Protein AF-A0ABD5YJ39-F1 (afdb_monomer_lite)

Sequence (60 aa):
MPRKHGETGDFIETVTLDAVVGVFDTMAGPAITSSDVADSLGCTPETAREKLTELHRGSD

Foldseek 3Di:
DDPPPDPDPPPLVPDDLVLLVVLVVVDPDPDDALVNSCVSSVHDSVSSVVSVVVVVVVPD

Radius of gyration: 12.19 Å; chains: 1; bounding box: 25×30×34 Å

Organism: NCBI:txid2934937

pLDDT: mean 75.27, std 15.51, range [42.53, 88.62]

Structure (mmCIF, N/CA/C/O backbone):
data_AF-A0ABD5YJ39-F1
#
_entry.id   AF-A0ABD5YJ39-F1
#
loop_
_atom_site.group_PDB
_atom_site.id
_atom_site.type_symbol
_atom_site.label_atom_id
_atom_site.label_alt_id
_atom_site.label_comp_id
_atom_site.label_asym_id
_atom_site.label_entity_id
_atom_site.label_seq_id
_atom_site.pdbx_PDB_ins_code
_atom_site.Cartn_x
_atom_site.Cartn_y
_atom_site.Cartn_z
_atom_site.occupancy
_atom_site.B_iso_or_equiv
_atom_site.auth_seq_id
_atom_site.auth_comp_id
_atom_site.auth_asym_id
_atom_site.auth_atom_id
_atom_site.pdbx_PDB_model_num
ATOM 1 N N . MET A 1 1 ? 19.514 11.623 -17.634 1.00 45.62 1 MET A N 1
ATOM 2 C CA . MET A 1 1 ? 18.218 11.784 -16.939 1.00 45.62 1 MET A CA 1
ATOM 3 C C . MET A 1 1 ? 18.453 11.522 -15.459 1.00 45.62 1 MET A C 1
ATOM 5 O O . MET A 1 1 ? 18.898 10.418 -15.160 1.00 45.62 1 MET A O 1
ATOM 9 N N . PRO A 1 2 ? 18.286 12.491 -14.543 1.00 48.34 2 PRO A N 1
ATOM 10 C CA . PRO A 1 2 ? 18.596 12.247 -13.144 1.00 48.34 2 PRO A CA 1
ATOM 11 C C . PRO A 1 2 ? 17.403 11.573 -12.465 1.00 48.34 2 PRO A C 1
ATOM 13 O O . PRO A 1 2 ? 16.325 12.147 -12.332 1.00 48.34 2 PRO A O 1
ATOM 16 N N . ARG A 1 3 ? 17.619 10.330 -12.045 1.00 57.97 3 ARG A N 1
ATOM 17 C CA . ARG A 1 3 ? 16.784 9.641 -11.064 1.00 57.97 3 ARG A CA 1
ATOM 18 C C . ARG A 1 3 ? 17.040 10.376 -9.752 1.00 57.97 3 ARG A C 1
ATOM 20 O O . ARG A 1 3 ? 18.123 10.230 -9.194 1.00 57.97 3 ARG A O 1
ATOM 27 N N . LYS A 1 4 ? 16.125 11.249 -9.324 1.00 42.53 4 LYS A N 1
ATOM 28 C CA . LYS A 1 4 ? 16.209 11.874 -8.000 1.00 42.53 4 LYS A CA 1
ATOM 29 C C . LYS A 1 4 ? 15.974 10.783 -6.962 1.00 42.53 4 LYS A C 1
ATOM 31 O O . LYS A 1 4 ? 14.841 10.499 -6.601 1.00 42.53 4 LYS A O 1
ATOM 36 N N . HIS A 1 5 ? 17.053 10.141 -6.540 1.00 49.34 5 HIS A N 1
ATOM 37 C CA . HIS A 1 5 ? 17.073 9.415 -5.288 1.00 49.34 5 HIS A CA 1
ATOM 38 C C . HIS A 1 5 ? 17.269 10.468 -4.200 1.00 49.34 5 HIS A C 1
ATOM 40 O O . HIS A 1 5 ? 18.309 11.121 -4.154 1.00 49.34 5 HIS A O 1
ATOM 46 N N . GLY A 1 6 ? 16.218 10.725 -3.425 1.00 42.72 6 GLY A N 1
ATOM 47 C CA . GLY A 1 6 ? 16.295 11.631 -2.293 1.00 42.72 6 GLY A CA 1
ATOM 48 C C . GLY A 1 6 ? 17.102 10.995 -1.178 1.00 42.72 6 GLY A C 1
ATOM 49 O O . GLY A 1 6 ? 16.683 10.029 -0.557 1.00 42.72 6 GLY A O 1
ATOM 50 N N . GLU 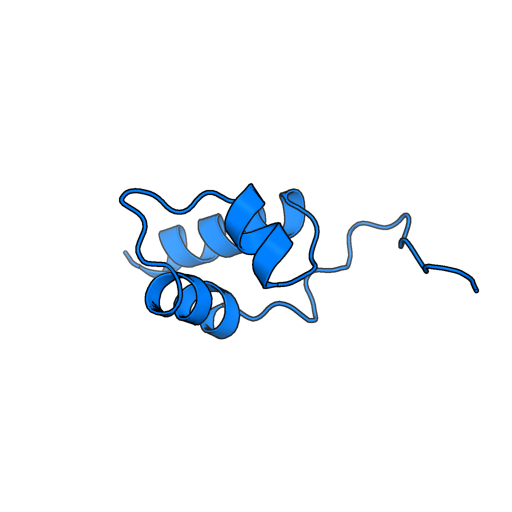A 1 7 ? 18.253 11.586 -0.927 1.00 45.78 7 GLU A N 1
ATOM 51 C CA . GLU A 1 7 ? 19.172 11.381 0.188 1.00 45.78 7 GLU A CA 1
ATOM 52 C C . GLU A 1 7 ? 18.628 11.875 1.550 1.00 45.78 7 GLU A C 1
ATOM 54 O O . GLU A 1 7 ? 19.381 12.280 2.430 1.00 45.78 7 GLU A O 1
ATOM 59 N N . THR A 1 8 ? 17.311 11.892 1.761 1.00 44.28 8 THR A N 1
ATOM 60 C CA . THR A 1 8 ? 16.684 12.366 3.006 1.00 44.28 8 THR A CA 1
ATOM 61 C C . THR A 1 8 ? 15.385 11.599 3.230 1.00 44.28 8 THR A C 1
ATOM 63 O O . THR A 1 8 ? 14.596 11.462 2.299 1.00 44.28 8 THR A O 1
ATOM 66 N N . GLY A 1 9 ? 15.203 11.068 4.442 1.00 48.62 9 GLY A N 1
ATOM 67 C CA . GLY A 1 9 ? 14.156 10.129 4.872 1.00 48.62 9 GLY A CA 1
ATOM 68 C C . GLY A 1 9 ? 12.709 10.639 4.858 1.00 48.62 9 GLY A C 1
ATOM 69 O O . GLY A 1 9 ? 11.964 10.361 5.787 1.00 48.62 9 GLY A O 1
ATOM 70 N N . ASP A 1 10 ? 12.299 11.318 3.792 1.00 44.97 1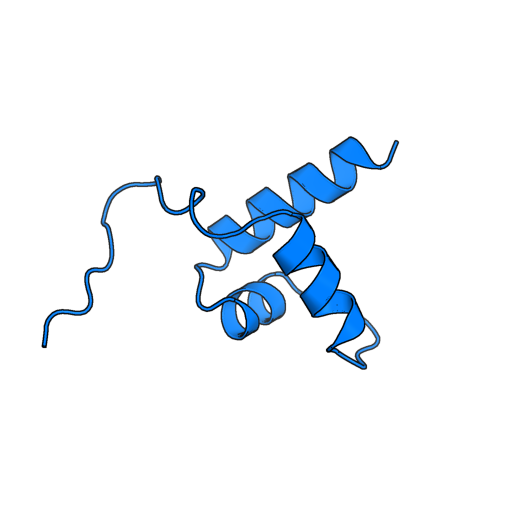0 ASP A N 1
ATOM 71 C CA . ASP A 1 10 ? 10.956 11.848 3.566 1.00 44.97 10 ASP A CA 1
ATOM 72 C C . ASP A 1 10 ? 10.473 11.429 2.166 1.00 44.97 10 ASP A C 1
ATOM 74 O O . ASP A 1 10 ? 10.338 12.224 1.242 1.00 44.97 10 ASP A O 1
ATOM 78 N N . PHE A 1 11 ? 10.257 10.127 1.973 1.00 52.78 11 PHE A N 1
ATOM 79 C CA . PHE A 1 11 ? 9.532 9.589 0.807 1.00 52.78 11 PHE A CA 1
ATOM 80 C C . PHE A 1 11 ? 8.285 8.800 1.238 1.00 52.78 11 PHE A C 1
ATOM 82 O O . PHE A 1 11 ? 7.838 7.865 0.580 1.00 52.78 11 PHE A O 1
ATOM 89 N N . ILE A 1 12 ? 7.702 9.193 2.372 1.00 53.97 12 ILE A N 1
ATOM 90 C CA . ILE A 1 12 ? 6.477 8.606 2.931 1.00 53.97 12 ILE A CA 1
ATOM 91 C C . ILE A 1 12 ? 5.214 9.244 2.320 1.00 53.97 12 ILE A C 1
ATOM 93 O O . ILE A 1 12 ? 4.137 8.648 2.402 1.00 53.97 12 ILE A O 1
ATOM 97 N N . GLU A 1 13 ? 5.327 10.417 1.684 1.00 57.03 13 GLU A N 1
ATOM 98 C CA . GLU A 1 13 ? 4.170 11.242 1.301 1.00 57.03 13 GLU A CA 1
ATOM 99 C C . GLU A 1 13 ? 3.355 10.680 0.120 1.00 57.03 13 GLU A C 1
ATOM 101 O O . GLU A 1 13 ? 2.157 10.933 0.035 1.00 57.03 13 GLU A O 1
ATOM 106 N N . THR A 1 14 ? 3.941 9.864 -0.764 1.00 68.50 14 THR A N 1
ATOM 107 C CA . THR A 1 14 ? 3.211 9.355 -1.948 1.00 68.50 14 THR A CA 1
ATOM 108 C C . THR A 1 14 ? 2.569 7.982 -1.736 1.00 68.50 14 THR A C 1
ATOM 110 O O . THR A 1 14 ? 1.578 7.664 -2.388 1.00 68.50 14 THR A O 1
ATOM 113 N N . VAL A 1 15 ? 3.087 7.164 -0.815 1.00 78.62 15 VAL A N 1
ATOM 114 C CA . VAL A 1 15 ? 2.532 5.825 -0.562 1.00 78.62 15 VAL A CA 1
ATOM 115 C C . VAL A 1 15 ? 1.449 5.909 0.509 1.00 78.62 15 VAL A C 1
ATOM 117 O O . VAL A 1 15 ? 1.730 6.108 1.693 1.00 78.62 15 VAL A O 1
ATOM 120 N N . THR A 1 16 ? 0.193 5.755 0.105 1.00 83.00 16 THR A N 1
ATOM 121 C CA . THR A 1 16 ? -0.944 5.694 1.029 1.00 83.00 16 THR A CA 1
ATOM 122 C C . THR A 1 16 ? -1.116 4.283 1.593 1.00 83.00 16 THR A C 1
ATOM 124 O O . THR A 1 16 ? -0.683 3.303 0.992 1.00 83.00 16 THR A O 1
ATOM 127 N N . LEU A 1 17 ? -1.765 4.168 2.757 1.00 83.75 17 LEU A N 1
ATOM 128 C CA . LEU A 1 17 ? -2.144 2.867 3.329 1.00 83.75 17 LEU A CA 1
ATOM 129 C C . LEU A 1 17 ? -3.054 2.077 2.379 1.00 83.75 17 LEU A C 1
ATOM 131 O O . LEU A 1 17 ? -2.862 0.880 2.211 1.00 83.75 17 LEU A O 1
ATOM 135 N N . ASP A 1 18 ? -3.985 2.762 1.716 1.00 84.19 18 ASP A N 1
ATOM 136 C CA . ASP A 1 18 ? -4.885 2.177 0.717 1.00 84.19 18 ASP A CA 1
ATOM 137 C C . ASP A 1 18 ? -4.123 1.546 -0.458 1.00 84.19 18 ASP A C 1
ATOM 139 O O . ASP A 1 18 ? -4.402 0.412 -0.835 1.00 84.19 18 ASP A O 1
ATOM 143 N N . ALA A 1 19 ? -3.079 2.214 -0.961 1.00 84.56 19 ALA A N 1
ATOM 144 C CA . ALA A 1 19 ? -2.230 1.647 -2.004 1.00 84.56 19 ALA A CA 1
ATOM 145 C C . ALA A 1 19 ? -1.531 0.361 -1.535 1.00 84.56 19 ALA A C 1
ATOM 147 O O . ALA A 1 19 ? -1.443 -0.599 -2.295 1.00 84.56 19 ALA A O 1
ATOM 148 N N . VAL A 1 20 ? -1.080 0.311 -0.274 1.00 85.69 20 VAL A N 1
ATOM 149 C CA . VAL A 1 20 ? -0.484 -0.899 0.315 1.00 85.69 20 VAL A CA 1
ATOM 150 C C . VAL A 1 20 ? -1.525 -2.014 0.450 1.00 85.69 20 VAL A C 1
ATOM 152 O O . VAL A 1 20 ? -1.211 -3.151 0.118 1.00 85.69 20 VAL A O 1
ATOM 155 N N . VAL A 1 21 ? -2.762 -1.706 0.861 1.00 87.19 21 VAL A N 1
ATOM 156 C CA . VAL A 1 21 ? -3.880 -2.672 0.886 1.00 87.19 2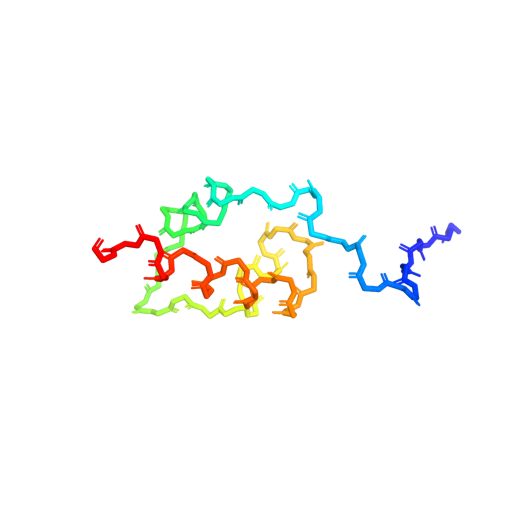1 VAL A CA 1
ATOM 157 C C . VAL A 1 21 ? -4.165 -3.223 -0.513 1.00 87.19 21 VAL A C 1
ATOM 159 O O . VAL A 1 21 ? -4.293 -4.434 -0.678 1.00 87.19 21 VAL A O 1
ATOM 162 N N . GLY A 1 22 ? -4.206 -2.357 -1.527 1.00 86.50 22 GLY A N 1
ATOM 163 C CA . GLY A 1 22 ? -4.440 -2.745 -2.919 1.00 86.50 22 GLY A CA 1
ATOM 164 C C . GLY A 1 22 ? -3.398 -3.728 -3.456 1.00 86.50 22 GLY A C 1
ATOM 165 O O . GLY A 1 22 ? -3.747 -4.639 -4.203 1.00 86.50 22 GLY A O 1
ATOM 166 N N . VAL A 1 23 ? -2.139 -3.626 -3.014 1.00 86.75 23 VAL A N 1
ATOM 167 C CA . VAL A 1 23 ? -1.101 -4.607 -3.367 1.00 86.75 23 VAL A CA 1
ATOM 168 C C . VAL A 1 23 ? -1.493 -6.018 -2.914 1.00 86.75 23 VAL A C 1
ATOM 170 O O . VAL A 1 23 ? -1.312 -6.966 -3.680 1.00 86.75 23 VAL A O 1
ATOM 173 N N . PHE A 1 24 ? -2.099 -6.168 -1.728 1.00 85.31 24 PHE A N 1
ATOM 174 C CA . PHE A 1 24 ? -2.556 -7.476 -1.244 1.00 85.31 24 PHE A CA 1
ATOM 175 C C . PHE A 1 24 ? -3.675 -8.088 -2.087 1.00 85.31 24 PHE A C 1
ATOM 177 O O . PHE A 1 24 ? -3.738 -9.309 -2.193 1.00 85.31 24 PHE A O 1
ATOM 184 N N . ASP A 1 25 ? -4.525 -7.266 -2.699 1.00 85.19 25 ASP A N 1
ATOM 185 C CA . ASP A 1 25 ? -5.587 -7.736 -3.596 1.00 85.19 25 ASP A CA 1
ATOM 186 C C . ASP A 1 25 ? -5.029 -8.159 -4.965 1.00 85.19 25 ASP A C 1
ATOM 188 O O . ASP A 1 25 ? -5.451 -9.155 -5.551 1.00 85.19 25 ASP A O 1
ATOM 192 N N . THR A 1 26 ? -4.015 -7.442 -5.458 1.00 84.06 26 THR A N 1
ATOM 193 C CA . THR A 1 26 ? -3.417 -7.714 -6.775 1.00 84.06 26 THR A CA 1
ATOM 194 C C . THR A 1 26 ? -2.492 -8.930 -6.803 1.00 84.06 26 THR A C 1
ATOM 196 O O . THR A 1 26 ? -2.287 -9.523 -7.866 1.00 84.06 26 THR A O 1
ATOM 199 N N . MET A 1 27 ? -1.921 -9.315 -5.661 1.00 82.94 27 MET A N 1
ATOM 200 C CA . MET A 1 27 ? -0.945 -10.395 -5.588 1.00 82.94 27 MET A CA 1
ATOM 201 C C . MET A 1 27 ? -1.529 -11.705 -5.073 1.00 82.94 27 MET A C 1
ATOM 203 O O . MET A 1 27 ? -1.824 -11.877 -3.894 1.00 82.94 27 MET A O 1
ATOM 207 N N . ALA A 1 28 ? -1.565 -12.700 -5.956 1.00 70.38 28 ALA A N 1
ATOM 208 C CA . ALA A 1 28 ? -1.878 -14.079 -5.605 1.00 70.38 28 ALA A CA 1
ATOM 209 C C . ALA A 1 28 ? -0.623 -14.801 -5.076 1.00 70.38 28 ALA A C 1
ATOM 211 O O . ALA A 1 28 ? -0.004 -15.601 -5.780 1.00 70.38 28 ALA A O 1
ATOM 212 N N . GLY A 1 29 ? -0.227 -14.500 -3.838 1.00 73.69 29 GLY A N 1
ATOM 213 C CA . GLY A 1 29 ? 0.919 -15.120 -3.171 1.00 73.69 29 GLY A CA 1
ATOM 214 C C . GLY A 1 29 ? 0.590 -15.569 -1.745 1.00 73.69 29 GLY A C 1
ATOM 215 O O . GLY A 1 29 ? -0.186 -14.907 -1.062 1.00 73.69 29 GLY A O 1
ATOM 216 N N . PRO A 1 30 ? 1.178 -16.676 -1.251 1.00 76.38 30 PRO A N 1
ATOM 217 C CA . PRO A 1 30 ? 0.931 -17.149 0.113 1.00 76.38 30 PRO A CA 1
ATOM 218 C C . PRO A 1 30 ? 1.470 -16.193 1.189 1.00 76.38 30 PRO A C 1
ATOM 220 O O . PRO A 1 30 ? 1.031 -16.254 2.334 1.00 76.38 30 PRO A O 1
ATOM 223 N N . ALA A 1 31 ? 2.426 -15.329 0.841 1.00 80.81 31 ALA A N 1
ATOM 224 C CA . ALA A 1 31 ? 2.937 -14.285 1.713 1.00 80.81 31 ALA A CA 1
ATOM 225 C C . ALA A 1 31 ? 3.454 -13.116 0.872 1.00 80.81 31 ALA A C 1
ATOM 227 O O . ALA A 1 31 ? 4.262 -13.312 -0.036 1.00 80.81 31 ALA A O 1
ATOM 228 N N . ILE A 1 32 ? 3.012 -11.908 1.210 1.00 84.12 32 ILE A N 1
ATOM 229 C CA . ILE A 1 32 ? 3.483 -10.666 0.599 1.00 84.12 32 ILE A CA 1
ATOM 230 C C . ILE A 1 32 ? 4.560 -10.068 1.502 1.00 84.12 32 ILE A C 1
ATOM 232 O O . ILE A 1 32 ? 4.378 -9.947 2.714 1.00 84.12 32 ILE A O 1
ATOM 236 N N . THR A 1 33 ? 5.710 -9.734 0.914 1.00 87.38 33 THR A N 1
ATOM 237 C CA . THR A 1 33 ? 6.863 -9.178 1.639 1.00 87.38 33 THR A CA 1
ATOM 238 C C . THR A 1 33 ? 6.981 -7.675 1.410 1.00 87.38 33 THR A C 1
ATOM 240 O O . THR A 1 33 ? 6.490 -7.150 0.414 1.00 87.38 33 THR A O 1
ATOM 243 N N . SER A 1 34 ? 7.693 -6.970 2.292 1.00 84.81 34 SER A N 1
ATOM 244 C CA . SER A 1 34 ? 7.984 -5.540 2.116 1.00 84.81 34 SER A CA 1
ATOM 245 C C . SER A 1 34 ? 8.721 -5.238 0.810 1.00 84.81 34 SER A C 1
ATOM 247 O O . SER A 1 34 ? 8.539 -4.165 0.249 1.00 84.81 34 SER A O 1
ATOM 249 N N . SER A 1 35 ? 9.542 -6.171 0.321 1.00 86.75 35 SER A N 1
ATOM 250 C CA . SER A 1 35 ? 10.226 -6.029 -0.967 1.00 86.75 35 SER A CA 1
ATOM 251 C C . SER A 1 35 ? 9.250 -6.079 -2.136 1.00 86.75 35 SER A C 1
ATOM 253 O O . SER A 1 35 ? 9.424 -5.346 -3.099 1.00 86.75 35 SER A O 1
ATOM 255 N N . ASP A 1 36 ? 8.220 -6.913 -2.028 1.00 87.56 36 ASP A N 1
ATOM 256 C CA . ASP A 1 36 ? 7.200 -7.042 -3.062 1.00 87.56 36 ASP A CA 1
ATOM 257 C C . ASP A 1 36 ? 6.303 -5.796 -3.119 1.00 87.56 36 ASP A C 1
ATOM 259 O O . ASP A 1 36 ? 6.105 -5.179 -4.161 1.00 87.56 36 ASP A O 1
ATOM 263 N N . VAL A 1 37 ? 5.894 -5.309 -1.945 1.00 86.88 37 VAL A N 1
ATOM 264 C CA . VAL A 1 37 ? 5.191 -4.025 -1.809 1.00 86.88 37 VAL A CA 1
ATOM 265 C C . VAL A 1 37 ? 6.029 -2.865 -2.356 1.00 86.88 37 VAL A C 1
ATOM 267 O O . VAL A 1 37 ? 5.495 -1.980 -3.022 1.00 86.88 37 VAL A O 1
ATOM 270 N N . ALA A 1 38 ? 7.339 -2.863 -2.101 1.00 88.62 38 ALA A N 1
ATOM 271 C CA . ALA A 1 38 ? 8.242 -1.836 -2.606 1.00 88.62 38 ALA A CA 1
ATOM 272 C C . ALA A 1 38 ? 8.371 -1.862 -4.133 1.00 88.62 38 ALA A C 1
ATOM 274 O O . ALA A 1 38 ? 8.316 -0.804 -4.758 1.00 88.62 38 ALA A O 1
ATOM 275 N N . ASP A 1 39 ? 8.493 -3.050 -4.727 1.00 87.19 39 ASP A N 1
ATOM 276 C CA . ASP A 1 39 ? 8.540 -3.226 -6.180 1.00 87.19 39 ASP A CA 1
ATOM 277 C C . ASP A 1 39 ? 7.221 -2.783 -6.830 1.00 87.19 39 ASP A C 1
ATOM 279 O O . ASP A 1 39 ? 7.219 -1.935 -7.725 1.00 87.19 39 ASP A O 1
ATOM 283 N N . SER A 1 40 ? 6.088 -3.242 -6.288 1.00 87.56 40 SER A N 1
ATOM 284 C CA . SER A 1 40 ? 4.758 -2.922 -6.808 1.00 87.56 40 SER A CA 1
ATOM 285 C C . SER A 1 40 ? 4.403 -1.435 -6.704 1.00 87.56 40 SER A C 1
ATOM 287 O O . SER A 1 40 ? 3.679 -0.924 -7.558 1.00 87.56 40 SER A O 1
ATOM 289 N N . LEU A 1 41 ? 4.870 -0.737 -5.665 1.00 85.88 41 LEU A N 1
ATOM 290 C CA . LEU A 1 41 ? 4.580 0.686 -5.438 1.00 85.88 41 LEU A CA 1
ATOM 291 C C . LEU A 1 41 ? 5.704 1.612 -5.917 1.00 85.88 41 LEU A C 1
ATOM 293 O O . LEU A 1 41 ? 5.577 2.833 -5.815 1.00 85.88 41 LEU A O 1
ATOM 297 N N . GLY A 1 42 ? 6.807 1.055 -6.426 1.00 83.81 42 GLY A N 1
ATOM 298 C CA . GLY A 1 42 ? 7.982 1.811 -6.854 1.00 83.81 42 GLY A CA 1
ATOM 299 C C . GLY A 1 42 ? 8.638 2.615 -5.727 1.00 83.81 42 GLY A C 1
ATOM 300 O O . GLY A 1 42 ? 9.193 3.687 -5.981 1.00 83.81 42 GLY A O 1
ATOM 301 N N . CYS A 1 43 ? 8.548 2.137 -4.485 1.00 83.62 43 CYS A N 1
ATOM 302 C CA . CYS A 1 43 ? 9.099 2.799 -3.304 1.00 83.62 43 CYS A CA 1
ATOM 303 C C . CYS A 1 43 ? 10.293 2.027 -2.726 1.00 83.62 43 CYS A C 1
ATOM 305 O O . CYS A 1 43 ? 10.712 0.996 -3.251 1.00 83.62 43 CYS A O 1
ATOM 307 N N . THR A 1 44 ? 10.906 2.549 -1.663 1.00 84.50 44 THR A N 1
ATO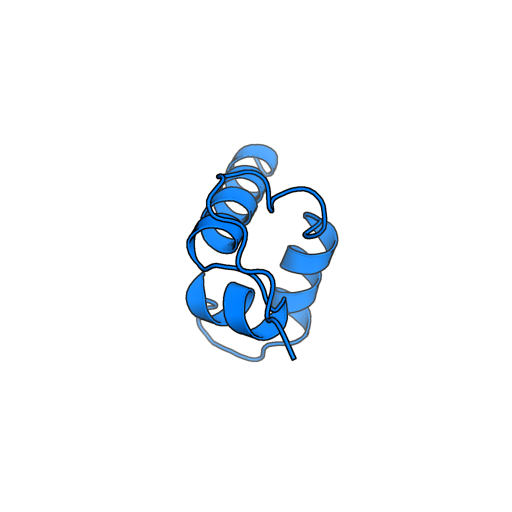M 308 C CA . THR A 1 44 ? 11.984 1.828 -0.978 1.00 84.50 44 THR A CA 1
ATOM 309 C C . THR A 1 44 ? 11.404 0.749 -0.052 1.00 84.50 44 THR A C 1
ATOM 311 O O . THR A 1 44 ? 10.308 0.918 0.492 1.00 84.50 44 THR A O 1
ATOM 314 N N . PRO A 1 45 ? 12.136 -0.354 0.198 1.00 83.88 45 PRO A N 1
ATOM 315 C CA . PRO A 1 45 ? 11.703 -1.393 1.138 1.00 83.88 45 PRO A CA 1
ATOM 316 C C . PRO A 1 45 ? 11.504 -0.861 2.562 1.00 83.88 45 PRO A C 1
ATOM 318 O O . PRO A 1 45 ? 10.657 -1.369 3.295 1.00 83.88 45 PRO A O 1
ATOM 321 N N . GLU A 1 46 ? 12.250 0.177 2.949 1.00 85.94 46 GLU A N 1
ATOM 322 C CA . GLU A 1 46 ? 12.067 0.875 4.223 1.00 85.94 46 GLU A CA 1
ATOM 323 C C . GLU A 1 46 ? 10.698 1.567 4.283 1.00 85.94 46 GLU A C 1
ATOM 325 O O . GLU A 1 46 ? 9.950 1.338 5.229 1.00 85.94 46 GLU A O 1
ATOM 330 N N . THR A 1 47 ? 10.306 2.312 3.240 1.00 84.50 47 THR A N 1
ATOM 331 C CA . THR A 1 47 ? 8.972 2.932 3.154 1.00 84.50 47 THR A CA 1
ATOM 332 C C . THR A 1 47 ? 7.854 1.892 3.177 1.00 84.50 47 THR A C 1
ATOM 334 O O . THR A 1 47 ? 6.872 2.068 3.899 1.00 84.50 47 THR A O 1
ATOM 337 N N . ALA A 1 48 ? 7.999 0.792 2.434 1.00 86.94 48 ALA A N 1
ATOM 338 C CA . ALA A 1 48 ? 7.028 -0.299 2.463 1.00 86.94 48 ALA A CA 1
ATOM 339 C C . ALA A 1 48 ? 6.881 -0.887 3.877 1.00 86.94 48 ALA A C 1
ATOM 341 O O . ALA A 1 48 ? 5.765 -1.091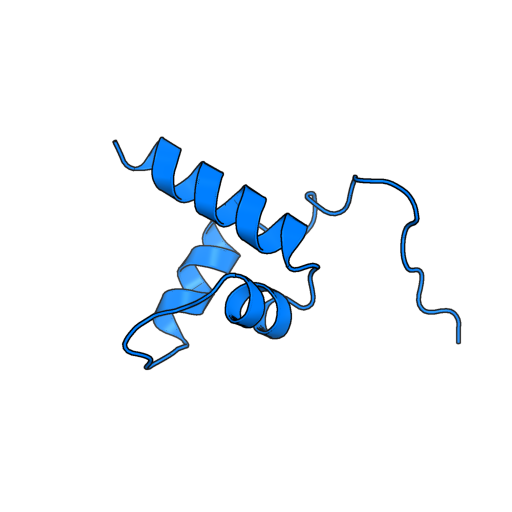 4.353 1.00 86.94 48 ALA A O 1
ATOM 342 N N . ARG A 1 49 ? 7.996 -1.108 4.585 1.00 86.62 49 ARG A N 1
ATOM 343 C CA . ARG A 1 49 ? 7.996 -1.640 5.954 1.00 86.62 49 ARG A CA 1
ATOM 344 C C . ARG A 1 49 ? 7.328 -0.700 6.956 1.00 86.62 49 ARG A C 1
ATOM 346 O O . ARG A 1 49 ? 6.551 -1.174 7.785 1.00 86.62 49 ARG A O 1
ATOM 353 N N . GLU A 1 50 ? 7.615 0.596 6.884 1.00 87.25 50 GLU A N 1
ATOM 354 C CA . GLU A 1 50 ? 6.981 1.607 7.740 1.00 87.25 50 GLU A CA 1
ATOM 355 C C . GLU A 1 50 ? 5.456 1.564 7.561 1.00 87.25 50 GLU A C 1
ATOM 357 O O . GLU A 1 50 ? 4.721 1.384 8.527 1.00 87.25 50 GLU A O 1
ATOM 362 N N . LYS A 1 51 ? 4.964 1.596 6.315 1.00 86.62 51 LYS A N 1
ATOM 363 C CA . LYS A 1 51 ? 3.518 1.561 6.025 1.00 86.62 51 LYS A CA 1
ATOM 364 C C . LYS A 1 51 ? 2.849 0.258 6.454 1.00 86.62 51 LYS A C 1
ATOM 366 O O . LYS A 1 51 ? 1.744 0.296 6.985 1.00 86.62 51 LYS A O 1
ATOM 371 N N . LEU A 1 52 ? 3.512 -0.881 6.258 1.00 86.44 52 LEU A N 1
ATOM 372 C CA . LEU A 1 52 ? 3.028 -2.180 6.735 1.00 86.44 52 LEU A CA 1
ATOM 373 C C . LEU A 1 52 ? 2.928 -2.225 8.266 1.00 86.44 52 LEU A C 1
ATOM 375 O O . LEU A 1 52 ? 1.979 -2.787 8.807 1.00 86.44 52 LEU A O 1
ATOM 379 N N . THR A 1 53 ? 3.885 -1.612 8.964 1.00 86.38 53 THR A N 1
ATOM 380 C CA . THR A 1 53 ? 3.878 -1.528 10.431 1.00 86.38 53 THR A CA 1
ATOM 381 C C . THR A 1 53 ? 2.732 -0.650 10.927 1.00 86.38 53 THR A C 1
ATOM 383 O O . THR A 1 53 ? 2.027 -1.033 11.859 1.00 86.38 53 THR A O 1
ATOM 386 N N . GLU A 1 54 ? 2.505 0.496 10.285 1.00 86.44 54 GLU A N 1
ATOM 387 C CA . GLU A 1 54 ? 1.387 1.389 10.603 1.00 86.44 54 GLU A CA 1
ATOM 388 C C . GLU A 1 54 ? 0.030 0.716 10.343 1.00 86.44 54 GLU A C 1
ATOM 390 O O . GLU A 1 54 ? -0.875 0.814 11.169 1.00 86.44 54 GLU A O 1
ATOM 395 N N . LEU A 1 55 ? -0.090 -0.048 9.252 1.00 84.38 55 LEU A N 1
ATOM 396 C CA . LEU A 1 55 ? -1.283 -0.841 8.949 1.00 84.38 55 LEU A CA 1
ATOM 397 C C . LEU A 1 55 ? -1.552 -1.905 10.019 1.00 84.38 55 LEU A C 1
ATOM 399 O O . LEU A 1 55 ? -2.688 -2.074 10.452 1.00 84.38 55 LEU A O 1
ATOM 403 N N . HIS A 1 56 ? -0.505 -2.597 10.474 1.00 83.25 56 HIS A N 1
ATOM 404 C CA . HIS A 1 56 ? -0.617 -3.596 11.533 1.00 83.25 56 HIS A CA 1
ATOM 405 C C . HIS A 1 56 ? -1.053 -2.981 12.870 1.00 83.25 56 HIS A C 1
ATOM 407 O O . HIS A 1 56 ? -1.886 -3.555 13.562 1.00 83.25 56 HIS A O 1
ATOM 413 N N . ARG A 1 57 ? -0.527 -1.801 13.219 1.00 82.19 57 ARG A N 1
ATOM 414 C CA . ARG A 1 57 ? -0.884 -1.082 14.453 1.00 82.19 57 ARG A CA 1
ATOM 415 C C . ARG A 1 57 ? -2.305 -0.526 14.445 1.00 82.19 57 ARG A C 1
ATOM 417 O O . ARG A 1 57 ? -2.920 -0.457 15.499 1.00 82.19 57 ARG A O 1
ATOM 424 N N . GLY A 1 58 ? -2.806 -0.098 13.287 1.00 72.50 58 GLY A N 1
ATOM 425 C CA . GLY A 1 58 ? -4.155 0.458 13.147 1.00 72.50 5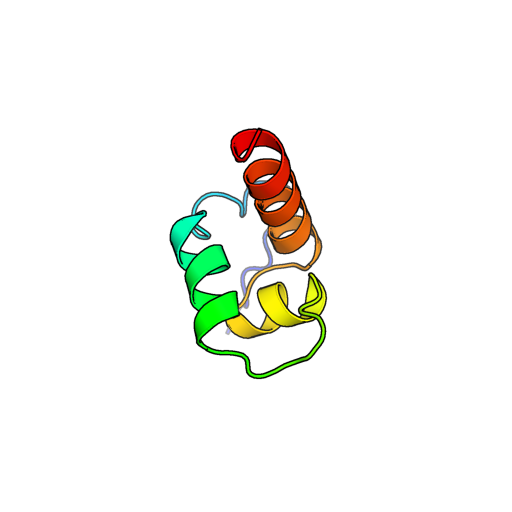8 GLY A CA 1
ATOM 426 C C . GLY A 1 58 ? -5.273 -0.585 13.048 1.00 72.50 58 GLY A C 1
ATOM 427 O O . GLY A 1 58 ? -6.434 -0.196 12.966 1.00 72.50 58 GLY A O 1
ATOM 428 N N . SER A 1 59 ? -4.937 -1.879 13.013 1.00 62.16 59 SER A N 1
ATOM 429 C CA . SER A 1 59 ? -5.891 -2.987 12.863 1.00 62.16 59 SER A CA 1
ATOM 430 C C . SER A 1 59 ? -6.260 -3.684 14.189 1.00 62.16 59 SER A C 1
ATOM 432 O O . SER A 1 59 ? -6.911 -4.730 14.127 1.00 62.16 59 SER A O 1
ATOM 434 N N . ASP A 1 60 ? -5.838 -3.148 15.343 1.00 50.44 60 ASP A N 1
ATOM 435 C CA . ASP A 1 60 ? -6.229 -3.614 16.693 1.00 50.44 60 ASP A CA 1
ATOM 436 C C . ASP A 1 60 ? -7.627 -3.113 17.102 1.00 50.44 60 ASP A C 1
ATOM 438 O O . ASP A 1 60 ? -7.906 -1.902 16.916 1.00 50.44 60 ASP A O 1
#

Secondary structure (DSSP, 8-state):
------SSS---SS--HHHHHHHHHH---S---HHHHHHHHT--HHHHHHHHHHHHHTT-